Protein AF-V5RIZ2-F1 (afdb_monomer_lite)

Radius of gyration: 20.71 Å; chains: 1; bounding box: 50×19×66 Å

Structure (mmCIF, N/CA/C/O backbone):
data_AF-V5RIZ2-F1
#
_entry.id   AF-V5RIZ2-F1
#
loop_
_atom_site.group_PDB
_atom_site.id
_atom_site.type_symbol
_atom_site.label_atom_id
_atom_site.label_alt_id
_atom_site.label_comp_id
_atom_site.label_asym_id
_atom_site.label_entity_id
_atom_site.label_seq_id
_atom_site.pdbx_PDB_ins_code
_atom_site.Cartn_x
_atom_site.Cartn_y
_atom_site.Cartn_z
_atom_site.occupancy
_atom_site.B_iso_or_equiv
_atom_site.auth_seq_id
_atom_site.auth_comp_id
_atom_site.auth_asym_id
_atom_site.auth_atom_id
_atom_site.pdbx_PDB_model_num
ATOM 1 N N . MET A 1 1 ? -12.844 7.090 24.239 1.00 63.50 1 MET A N 1
ATOM 2 C CA . MET A 1 1 ? -11.845 6.365 23.419 1.00 63.50 1 MET A CA 1
ATOM 3 C C . MET A 1 1 ? -12.344 5.934 22.034 1.00 63.50 1 MET A C 1
ATOM 5 O O . MET A 1 1 ? -11.601 6.121 21.083 1.00 63.50 1 MET A O 1
ATOM 9 N N . SER A 1 2 ? -13.592 5.468 21.858 1.00 68.56 2 SER A N 1
ATOM 10 C CA . SER A 1 2 ? -14.125 5.111 20.518 1.00 68.56 2 SER A CA 1
ATOM 11 C C . SER A 1 2 ? -14.021 6.239 19.469 1.00 68.56 2 SER A C 1
ATOM 13 O O . SER A 1 2 ? -13.676 5.980 18.319 1.00 68.56 2 SER A O 1
ATOM 15 N N . ARG A 1 3 ? -14.239 7.504 19.870 1.00 77.62 3 ARG A N 1
ATOM 16 C CA . ARG A 1 3 ? -14.069 8.673 18.984 1.00 77.62 3 ARG A CA 1
ATOM 17 C C . ARG A 1 3 ? -12.625 8.828 18.494 1.00 77.62 3 ARG A C 1
ATOM 19 O O . ARG A 1 3 ? -12.422 8.994 17.304 1.00 77.62 3 ARG A O 1
ATOM 26 N N . LEU A 1 4 ? -11.646 8.697 19.391 1.00 79.56 4 LEU A N 1
ATOM 27 C CA . LEU A 1 4 ? -10.220 8.836 19.074 1.00 79.56 4 LEU A CA 1
ATOM 28 C C . LEU A 1 4 ? -9.754 7.743 18.103 1.00 79.56 4 LEU A C 1
ATOM 30 O O . LEU A 1 4 ? -9.077 8.048 17.129 1.00 79.56 4 LEU A O 1
ATOM 34 N N . SER A 1 5 ? -10.190 6.496 18.309 1.00 81.56 5 SER A N 1
ATOM 35 C CA . SER A 1 5 ? -9.943 5.401 17.361 1.00 81.56 5 SER A CA 1
ATOM 36 C C . SER A 1 5 ? -10.479 5.718 15.962 1.00 81.56 5 SER A C 1
ATOM 38 O O . SER A 1 5 ? -9.741 5.595 14.987 1.00 81.56 5 SER A O 1
ATOM 40 N N . LYS A 1 6 ? -11.744 6.154 15.855 1.00 81.25 6 LYS A N 1
ATOM 41 C CA . LYS A 1 6 ? -12.335 6.525 14.561 1.00 81.25 6 LYS A CA 1
ATOM 42 C C . LYS A 1 6 ? -11.568 7.661 13.899 1.00 81.25 6 LYS A C 1
ATOM 44 O O . LYS A 1 6 ? -11.335 7.606 12.698 1.00 81.25 6 LYS A O 1
ATOM 49 N N . THR A 1 7 ? -11.148 8.657 14.676 1.00 84.81 7 THR A N 1
ATOM 50 C CA . THR A 1 7 ? -10.334 9.760 14.167 1.00 84.81 7 THR A CA 1
ATOM 51 C C . THR A 1 7 ? -8.992 9.262 13.638 1.00 84.81 7 THR A C 1
ATOM 53 O O . THR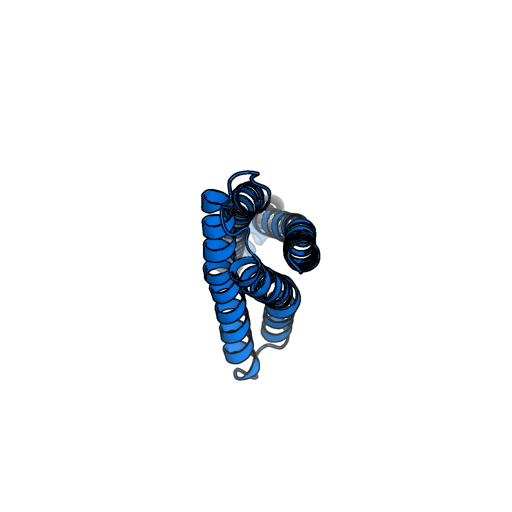 A 1 7 ? -8.648 9.606 12.515 1.00 84.81 7 THR A O 1
ATOM 56 N N . LEU A 1 8 ? -8.265 8.412 14.376 1.00 84.75 8 LEU A N 1
ATOM 57 C CA . LEU A 1 8 ? -6.987 7.855 13.909 1.00 84.75 8 LEU A CA 1
ATOM 58 C C . LEU A 1 8 ? -7.154 7.049 12.617 1.00 84.75 8 LEU A C 1
ATOM 60 O O . LEU A 1 8 ? -6.409 7.253 11.663 1.00 84.75 8 LEU A O 1
ATOM 64 N N . VAL A 1 9 ? -8.159 6.169 12.571 1.00 87.62 9 VAL A N 1
ATOM 65 C CA . VAL A 1 9 ? -8.462 5.369 11.380 1.00 87.62 9 VAL A CA 1
ATOM 66 C C . VAL A 1 9 ? -8.774 6.264 10.182 1.00 87.62 9 VAL A C 1
ATOM 68 O O . VAL A 1 9 ? -8.228 6.048 9.103 1.00 87.62 9 VAL A O 1
ATOM 71 N N . ASN A 1 10 ? -9.608 7.288 10.370 1.00 88.06 10 ASN A N 1
ATOM 72 C CA . ASN A 1 10 ? -9.961 8.213 9.298 1.00 88.06 10 ASN A CA 1
ATOM 73 C C . ASN A 1 10 ? -8.758 9.047 8.847 1.00 88.06 10 ASN A C 1
ATOM 75 O O . ASN A 1 10 ? -8.586 9.216 7.650 1.00 88.06 10 ASN A O 1
ATOM 79 N N . ILE A 1 11 ? -7.904 9.523 9.761 1.00 88.38 11 ILE A N 1
ATOM 80 C CA . ILE A 1 11 ? -6.674 10.249 9.404 1.00 88.38 11 ILE A CA 1
ATOM 81 C C . ILE A 1 11 ? -5.778 9.367 8.534 1.00 88.38 11 ILE A C 1
ATOM 83 O O . ILE A 1 11 ? -5.372 9.788 7.455 1.00 88.38 11 ILE A O 1
ATOM 87 N N . GLY A 1 12 ? -5.508 8.135 8.974 1.00 85.62 12 GLY A N 1
ATOM 88 C CA . GLY A 1 12 ? -4.675 7.204 8.219 1.00 85.62 12 GLY A CA 1
ATOM 89 C C . GLY A 1 12 ? -5.275 6.868 6.852 1.00 85.62 12 GLY A C 1
ATOM 90 O O . GLY A 1 12 ? -4.566 6.888 5.850 1.00 85.62 12 GLY A O 1
ATOM 91 N N . ALA A 1 13 ? -6.589 6.635 6.784 1.00 86.56 13 ALA A N 1
ATOM 92 C CA . ALA A 1 13 ? -7.282 6.336 5.534 1.00 86.56 13 ALA A CA 1
ATOM 93 C C . ALA A 1 13 ? -7.319 7.534 4.571 1.00 86.56 13 ALA A C 1
ATOM 95 O O . ALA A 1 13 ? -7.102 7.351 3.377 1.00 86.56 13 ALA A O 1
ATOM 96 N N . ILE A 1 14 ? -7.556 8.751 5.072 1.00 88.75 14 ILE A N 1
ATOM 97 C CA . ILE A 1 14 ? -7.540 9.987 4.274 1.00 88.75 14 ILE A CA 1
ATOM 98 C C . ILE A 1 14 ? -6.134 10.253 3.740 1.00 88.75 14 ILE A C 1
ATOM 100 O O . ILE A 1 14 ? -5.985 10.581 2.567 1.00 88.75 14 ILE A O 1
ATOM 104 N N . PHE A 1 15 ? -5.103 10.071 4.567 1.00 87.88 15 PHE A N 1
ATOM 105 C CA . PHE A 1 15 ? -3.719 10.209 4.128 1.00 87.88 15 PHE A CA 1
ATOM 106 C C . PHE A 1 15 ? -3.409 9.230 2.985 1.00 87.88 15 PHE A C 1
ATOM 108 O O . PHE A 1 15 ? -2.958 9.647 1.920 1.00 87.88 15 PHE A O 1
ATOM 115 N N . LEU A 1 16 ? -3.781 7.957 3.138 1.00 87.00 16 LEU A N 1
ATOM 116 C CA . LEU A 1 16 ? -3.606 6.942 2.096 1.00 87.00 16 LEU A CA 1
ATOM 117 C C . LEU A 1 16 ? -4.389 7.290 0.812 1.00 87.00 16 LEU A C 1
ATOM 119 O O . LEU A 1 16 ? -3.831 7.239 -0.284 1.00 87.00 16 LEU A O 1
ATOM 123 N N . LEU A 1 17 ? -5.648 7.726 0.947 1.00 88.88 17 LEU A N 1
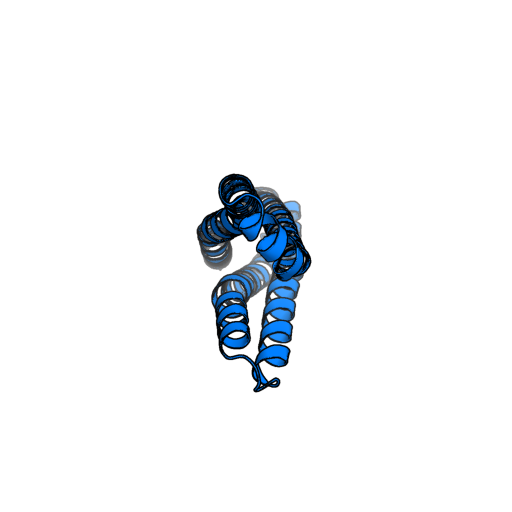ATOM 124 C CA . LEU A 1 17 ? -6.495 8.200 -0.157 1.00 88.88 17 LEU A CA 1
ATOM 125 C C . LEU A 1 17 ? -5.927 9.432 -0.866 1.00 88.88 17 LEU A C 1
ATOM 127 O O . LEU A 1 17 ? -6.147 9.578 -2.061 1.00 88.88 17 LEU A O 1
ATOM 131 N N . SER A 1 18 ? -5.207 10.308 -0.166 1.00 87.06 18 SER A N 1
ATOM 132 C CA . SER A 1 18 ? -4.576 11.484 -0.775 1.00 87.06 18 SER A CA 1
ATOM 133 C C . SER A 1 18 ? -3.317 11.133 -1.575 1.00 87.06 18 SER A C 1
ATOM 135 O O . SER A 1 18 ? -3.040 11.758 -2.597 1.00 87.06 18 SER A O 1
ATOM 137 N N . CYS A 1 19 ? -2.585 10.092 -1.167 1.00 85.56 19 CYS A N 1
ATOM 138 C CA . CYS A 1 19 ? -1.374 9.638 -1.853 1.00 85.56 19 CYS A CA 1
ATOM 139 C C . CYS A 1 19 ? -1.672 8.747 -3.069 1.00 85.56 19 CYS A C 1
ATOM 141 O O . CYS A 1 19 ? -0.954 8.804 -4.067 1.00 85.56 19 CYS A O 1
ATOM 143 N N . LEU A 1 20 ? -2.734 7.939 -3.009 1.00 87.00 20 LEU A N 1
ATOM 144 C CA . LEU A 1 20 ? -3.136 7.007 -4.070 1.00 87.00 20 LEU A CA 1
ATOM 145 C C . LEU A 1 20 ? -3.254 7.661 -5.465 1.00 87.00 20 LEU A C 1
ATOM 147 O O . LEU A 1 20 ? -2.632 7.148 -6.395 1.00 87.00 20 LEU A O 1
ATOM 151 N N . PRO A 1 21 ? -3.961 8.795 -5.644 1.00 87.38 21 PRO A N 1
ATOM 152 C CA . PRO A 1 21 ? -4.077 9.467 -6.936 1.00 87.38 21 PRO A CA 1
ATOM 153 C C . PRO A 1 21 ? -2.734 9.904 -7.521 1.00 87.38 21 PRO A C 1
ATOM 155 O O . PRO A 1 21 ? -2.529 9.791 -8.729 1.00 87.38 21 PRO A O 1
ATOM 158 N N . LEU A 1 22 ? -1.798 10.361 -6.682 1.00 86.75 22 LEU A N 1
ATOM 159 C CA . LEU A 1 22 ? -0.460 10.757 -7.127 1.00 86.75 22 LEU A CA 1
ATOM 160 C C . LEU A 1 22 ? 0.285 9.556 -7.727 1.00 86.75 22 LEU A C 1
ATOM 162 O O . LEU A 1 22 ? 0.839 9.632 -8.823 1.00 86.75 22 LEU A O 1
ATOM 166 N N . VAL A 1 23 ? 0.230 8.420 -7.032 1.00 85.38 23 VAL A N 1
ATOM 167 C CA . VAL A 1 23 ? 0.863 7.166 -7.454 1.00 85.38 23 VAL A CA 1
ATOM 168 C C . VAL A 1 23 ? 0.189 6.588 -8.708 1.00 85.38 23 VAL A C 1
ATOM 170 O O . VAL A 1 23 ? 0.869 6.117 -9.623 1.00 85.38 23 VAL A O 1
ATOM 173 N N . MET A 1 24 ? -1.139 6.685 -8.810 1.00 88.38 24 MET A N 1
ATOM 174 C CA . MET A 1 24 ? -1.882 6.290 -10.011 1.00 88.38 24 MET A CA 1
ATOM 175 C C . MET A 1 24 ? -1.519 7.165 -11.213 1.00 88.38 24 MET A C 1
ATOM 177 O O . MET A 1 24 ? -1.312 6.642 -12.304 1.00 88.38 24 MET A O 1
ATOM 181 N N . THR A 1 25 ? -1.375 8.476 -11.013 1.00 88.38 25 THR A N 1
ATOM 182 C CA . THR A 1 25 ? -0.957 9.410 -12.071 1.00 88.38 25 THR A CA 1
ATOM 183 C C . THR A 1 25 ? 0.444 9.068 -12.567 1.00 88.38 25 THR A C 1
ATOM 185 O O . THR A 1 25 ? 0.664 8.961 -13.771 1.00 88.38 25 THR A O 1
ATOM 188 N N . PHE A 1 26 ? 1.379 8.805 -11.650 1.00 86.00 26 PHE A N 1
ATOM 189 C CA . PHE A 1 26 ? 2.722 8.348 -12.004 1.00 86.00 26 PHE A CA 1
ATOM 190 C C . PHE A 1 26 ? 2.695 7.032 -12.798 1.00 86.00 26 PHE A C 1
ATOM 192 O O . PHE A 1 26 ? 3.378 6.902 -13.809 1.00 86.00 26 PHE A O 1
ATOM 199 N N . SER A 1 27 ? 1.842 6.085 -12.402 1.00 86.69 27 SER A N 1
ATOM 200 C CA . SER A 1 27 ? 1.658 4.818 -13.122 1.00 86.69 27 SER A CA 1
ATOM 201 C C . SER A 1 27 ? 1.141 5.030 -14.547 1.00 86.69 27 SER A C 1
ATOM 203 O O . SER A 1 27 ? 1.663 4.432 -15.485 1.00 86.69 27 SER A O 1
ATOM 205 N N . ILE A 1 28 ? 0.157 5.917 -14.732 1.00 89.31 28 ILE A N 1
ATOM 206 C CA . ILE A 1 28 ? -0.377 6.273 -16.055 1.00 89.31 28 ILE A CA 1
ATOM 207 C C . ILE A 1 28 ? 0.713 6.910 -16.924 1.00 89.31 28 ILE A C 1
ATOM 209 O O . ILE A 1 28 ? 0.829 6.562 -18.097 1.00 89.31 28 ILE A O 1
ATOM 213 N N . LEU A 1 29 ? 1.551 7.785 -16.356 1.00 87.75 29 LEU A N 1
ATOM 214 C CA . LEU A 1 29 ? 2.689 8.368 -17.071 1.00 87.75 29 LEU A CA 1
ATOM 215 C C . LEU A 1 29 ? 3.698 7.300 -17.513 1.00 87.75 29 LEU A C 1
ATOM 217 O O . LEU A 1 29 ? 4.156 7.347 -18.651 1.00 87.75 29 LEU A O 1
ATOM 221 N N . LEU A 1 30 ? 4.010 6.312 -16.665 1.00 85.44 30 LEU A N 1
ATOM 222 C CA . LEU A 1 30 ? 4.894 5.196 -17.032 1.00 85.44 30 LEU A CA 1
ATOM 223 C C . LEU A 1 30 ? 4.307 4.320 -18.144 1.00 85.44 30 LEU A C 1
ATOM 225 O O . LEU A 1 30 ? 5.034 3.883 -19.030 1.00 85.44 30 LEU A O 1
ATOM 229 N N . ILE A 1 31 ? 2.998 4.067 -18.119 1.00 87.81 31 ILE A N 1
ATOM 230 C CA . ILE A 1 31 ? 2.323 3.313 -19.181 1.00 87.81 31 ILE A CA 1
ATOM 231 C C . ILE A 1 31 ? 2.362 4.116 -20.487 1.00 87.81 31 ILE A C 1
ATOM 233 O O . ILE A 1 31 ? 2.734 3.587 -21.534 1.00 87.81 31 ILE A O 1
ATOM 237 N N . SER A 1 32 ? 2.015 5.403 -20.418 1.00 86.56 32 SER A N 1
ATOM 238 C CA . SER A 1 32 ? 1.914 6.283 -21.581 1.00 86.56 32 SER A CA 1
ATOM 239 C C . SER A 1 32 ? 3.269 6.634 -22.195 1.00 86.56 32 SER A C 1
ATOM 241 O O . SER A 1 32 ? 3.329 6.872 -23.401 1.00 86.56 32 SER A O 1
ATOM 243 N N . SER A 1 33 ? 4.348 6.674 -21.407 1.00 84.44 33 SER A N 1
ATOM 244 C CA . SER A 1 33 ? 5.692 7.017 -21.893 1.00 84.44 33 SER A CA 1
ATOM 245 C C . SER A 1 33 ? 6.144 6.082 -23.011 1.00 84.44 33 SER A C 1
ATOM 247 O O . SER A 1 33 ? 6.779 6.527 -23.961 1.00 84.44 33 SER A O 1
ATOM 249 N N . THR A 1 34 ? 5.741 4.812 -22.952 1.00 81.56 34 THR A N 1
ATOM 250 C CA . THR A 1 34 ? 6.082 3.823 -23.978 1.00 81.56 34 THR A CA 1
ATOM 251 C C . THR A 1 34 ? 5.488 4.173 -25.334 1.00 81.56 34 THR A C 1
ATOM 253 O O . THR A 1 34 ? 6.219 4.226 -26.315 1.00 81.56 34 THR A O 1
ATOM 256 N N . SER A 1 35 ? 4.204 4.532 -25.384 1.00 82.12 35 SER A N 1
ATOM 257 C CA . SER A 1 35 ? 3.544 4.961 -26.619 1.00 82.12 35 SER A CA 1
ATOM 258 C C . SER A 1 35 ? 4.118 6.269 -27.167 1.00 82.12 35 SER A C 1
ATOM 260 O O . SER A 1 35 ? 4.258 6.411 -28.379 1.00 82.12 35 SER A O 1
ATOM 262 N N . PHE A 1 36 ? 4.501 7.209 -26.293 1.00 82.31 36 PHE A N 1
ATOM 263 C CA . PHE A 1 36 ? 5.179 8.440 -26.715 1.00 82.31 36 PHE A CA 1
ATOM 264 C C . PHE A 1 36 ? 6.554 8.161 -27.330 1.00 82.31 36 PHE A C 1
ATOM 266 O O . PHE A 1 36 ? 6.894 8.728 -28.366 1.0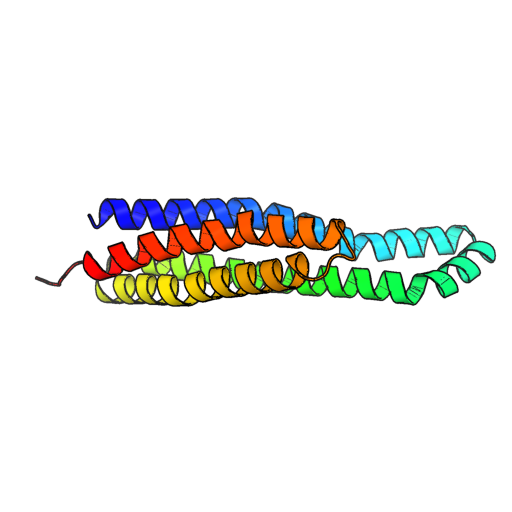0 82.31 36 PHE A O 1
ATOM 273 N N . ILE A 1 37 ? 7.337 7.279 -26.708 1.00 83.00 37 ILE A N 1
ATOM 274 C CA . ILE A 1 37 ? 8.686 6.934 -27.161 1.00 83.00 37 ILE A CA 1
ATOM 275 C C . ILE A 1 37 ? 8.632 6.124 -28.462 1.00 83.00 37 ILE A C 1
ATOM 277 O O . ILE A 1 37 ? 9.373 6.434 -29.391 1.00 83.00 37 ILE A O 1
ATOM 281 N N . GLU A 1 38 ? 7.717 5.157 -28.578 1.00 81.19 38 GLU A N 1
ATOM 282 C CA . GLU A 1 38 ? 7.502 4.407 -29.822 1.00 81.19 38 GLU A CA 1
ATOM 283 C C . GLU A 1 38 ? 7.085 5.329 -30.974 1.00 81.19 38 GLU A C 1
ATOM 285 O O . GLU A 1 38 ? 7.673 5.261 -32.052 1.00 81.19 38 GLU A O 1
ATOM 290 N N . SER A 1 39 ? 6.157 6.261 -30.732 1.00 83.06 39 SER A N 1
ATOM 291 C CA . SER A 1 39 ? 5.772 7.253 -31.742 1.00 83.06 39 SER A CA 1
ATOM 292 C C . SER A 1 39 ? 6.934 8.174 -32.136 1.00 83.06 39 SER A C 1
ATOM 294 O O . SER A 1 39 ? 7.003 8.597 -33.289 1.00 83.06 39 SER A O 1
ATOM 296 N N . GLY A 1 40 ? 7.840 8.495 -31.207 1.00 81.31 40 GLY A N 1
ATOM 297 C CA . GLY A 1 40 ? 9.058 9.255 -31.497 1.00 81.31 40 GLY A CA 1
ATOM 298 C C . GLY A 1 40 ? 10.067 8.461 -32.331 1.00 81.31 40 GLY A C 1
ATOM 299 O O . GLY A 1 40 ? 10.714 9.021 -33.215 1.00 81.31 40 GLY A O 1
ATOM 300 N N . TYR A 1 41 ? 10.174 7.149 -32.107 1.00 84.75 41 TYR A N 1
ATOM 301 C CA . TYR A 1 41 ? 11.008 6.272 -32.928 1.00 84.75 41 TYR A CA 1
ATOM 302 C C . TYR A 1 41 ? 10.483 6.158 -34.358 1.00 84.75 41 TYR A C 1
ATOM 304 O O . TYR A 1 41 ? 11.277 6.240 -35.295 1.00 84.75 41 TYR A O 1
ATOM 312 N N . ASP A 1 42 ? 9.169 6.071 -34.550 1.00 82.06 42 ASP A N 1
ATOM 313 C CA . ASP A 1 42 ? 8.585 6.010 -35.894 1.00 82.06 42 ASP A CA 1
ATOM 314 C C . ASP A 1 42 ? 8.906 7.270 -36.727 1.00 82.06 42 ASP A C 1
ATOM 316 O O . ASP A 1 42 ? 9.132 7.176 -37.934 1.00 82.06 42 ASP A O 1
ATOM 320 N N . GLN A 1 43 ? 9.043 8.441 -36.090 1.00 84.81 43 GLN A N 1
ATOM 321 C CA . GLN A 1 43 ? 9.454 9.687 -36.758 1.00 84.81 43 GLN A CA 1
ATOM 322 C C . GLN A 1 43 ? 10.938 9.711 -37.170 1.00 84.81 43 GLN A C 1
ATOM 324 O O . GLN A 1 43 ? 11.308 10.423 -3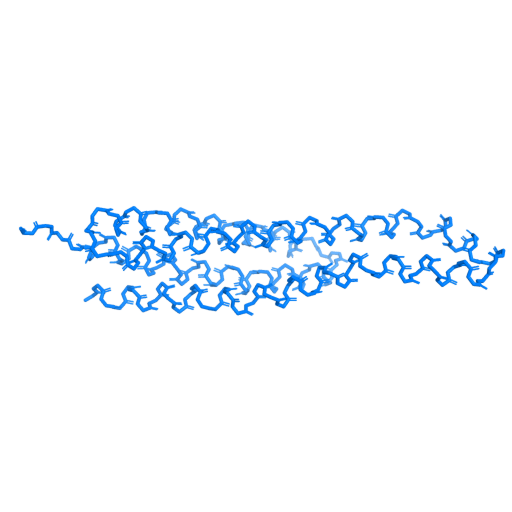8.102 1.00 84.81 43 GLN A O 1
ATOM 329 N N . LEU A 1 44 ? 11.795 8.927 -36.507 1.00 83.44 44 LEU A N 1
ATOM 330 C CA . LEU A 1 44 ? 13.245 8.867 -36.747 1.00 83.44 44 LEU A CA 1
ATOM 331 C C . LEU A 1 44 ? 13.658 7.759 -37.735 1.00 83.44 44 LEU A C 1
ATOM 333 O O . LEU A 1 44 ? 14.851 7.549 -37.986 1.00 83.44 44 LEU A O 1
ATOM 337 N N . HIS A 1 45 ? 12.686 7.052 -38.317 1.00 79.69 45 HIS A N 1
ATOM 338 C CA . HIS A 1 45 ? 12.869 6.070 -39.386 1.00 79.69 45 HIS A CA 1
ATOM 339 C C . HIS A 1 45 ? 13.964 5.024 -39.053 1.00 79.69 45 HIS A C 1
ATOM 341 O O . HIS A 1 45 ? 13.853 4.317 -38.054 1.00 79.69 45 HIS A O 1
ATOM 347 N N . LYS A 1 46 ? 15.038 4.899 -39.853 1.00 76.56 46 LYS A N 1
ATOM 348 C CA . LYS A 1 46 ? 16.112 3.900 -39.636 1.00 76.56 46 LYS A CA 1
ATOM 349 C C . LYS A 1 46 ? 16.843 4.062 -38.295 1.00 76.56 46 LYS A C 1
ATOM 351 O O . LYS A 1 46 ? 17.216 3.066 -37.686 1.00 76.56 46 LYS A O 1
ATOM 356 N N . PHE A 1 47 ? 17.029 5.297 -37.823 1.00 79.31 47 PHE A N 1
ATOM 357 C CA . PHE A 1 47 ? 17.643 5.550 -36.515 1.00 79.31 47 PHE A CA 1
ATOM 358 C C . PHE A 1 47 ? 16.681 5.189 -35.374 1.00 79.31 47 PHE A C 1
ATOM 360 O O . PHE A 1 47 ? 17.094 4.656 -34.348 1.00 79.31 47 PHE A O 1
ATOM 367 N N . GLY A 1 48 ? 15.381 5.402 -35.590 1.00 78.62 48 GLY A N 1
ATOM 368 C CA . GLY A 1 48 ? 14.326 4.974 -34.676 1.00 78.62 48 GLY A CA 1
ATOM 369 C C . GLY A 1 48 ? 14.220 3.457 -34.528 1.00 78.62 48 GLY A C 1
ATOM 370 O O . GLY A 1 48 ? 14.080 2.975 -33.410 1.00 78.62 48 GLY A O 1
ATOM 371 N N . GLN A 1 49 ? 14.356 2.691 -35.617 1.00 80.38 49 GLN A N 1
ATOM 372 C CA . GLN A 1 49 ? 14.375 1.220 -35.559 1.00 80.38 49 GLN A CA 1
ATOM 373 C C . GLN A 1 49 ? 15.559 0.689 -34.743 1.00 80.38 49 GLN A C 1
ATOM 375 O O . GLN A 1 49 ? 15.367 -0.171 -33.888 1.00 80.38 49 GLN A O 1
ATOM 380 N N . PHE A 1 50 ? 16.751 1.262 -34.940 1.00 81.19 50 PHE A N 1
ATOM 381 C CA . PHE A 1 50 ? 17.934 0.914 -34.149 1.00 81.19 50 PHE A CA 1
ATOM 382 C C . PHE A 1 50 ? 17.742 1.219 -32.654 1.00 81.19 50 PHE A C 1
ATOM 384 O O . PHE A 1 50 ? 18.043 0.387 -31.801 1.00 81.19 50 PHE A O 1
ATOM 391 N N . LEU A 1 51 ? 17.186 2.390 -32.321 1.00 78.56 51 LEU A N 1
ATOM 392 C CA . LEU A 1 51 ? 16.868 2.740 -30.933 1.00 78.56 51 LEU A CA 1
ATOM 393 C C . LEU A 1 51 ? 15.815 1.806 -30.329 1.00 78.56 51 LEU A C 1
ATOM 395 O O . LEU A 1 51 ? 15.944 1.424 -29.170 1.00 78.56 51 LEU A O 1
ATOM 399 N N . ARG A 1 52 ? 14.804 1.414 -31.109 1.00 82.38 52 ARG A N 1
ATOM 400 C CA . ARG A 1 52 ? 13.737 0.512 -30.669 1.00 82.38 52 ARG A CA 1
ATOM 401 C C . ARG A 1 52 ? 14.251 -0.891 -30.349 1.00 82.38 52 ARG A C 1
ATOM 403 O O . ARG A 1 52 ? 13.804 -1.4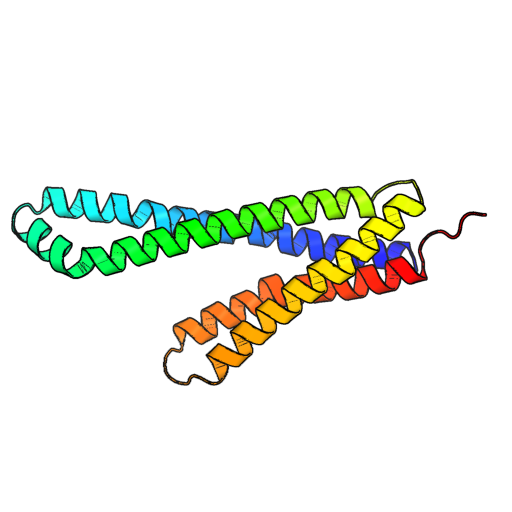67 -29.363 1.00 82.38 52 ARG A O 1
ATOM 410 N N . GLU A 1 53 ? 15.191 -1.423 -31.128 1.00 82.62 53 GLU A N 1
ATOM 411 C CA . GLU A 1 53 ? 15.843 -2.708 -30.822 1.00 82.62 53 GLU A CA 1
ATOM 412 C C . GLU A 1 53 ? 16.674 -2.640 -29.534 1.00 82.62 53 GLU A C 1
ATOM 414 O O . GLU A 1 53 ? 16.670 -3.586 -28.752 1.00 82.62 53 GLU A O 1
ATOM 419 N N . LEU A 1 54 ? 17.328 -1.505 -29.269 1.00 83.12 54 LEU A N 1
ATOM 420 C CA . LEU A 1 54 ? 18.146 -1.316 -28.068 1.00 83.12 54 LEU A CA 1
ATOM 421 C C . LEU A 1 54 ? 17.325 -1.102 -26.789 1.00 83.12 54 LEU A C 1
ATOM 423 O O . LEU A 1 54 ? 17.749 -1.510 -25.710 1.00 83.12 54 LEU A O 1
ATOM 427 N N . THR A 1 55 ? 16.177 -0.425 -26.882 1.00 84.69 55 THR A N 1
ATOM 428 C CA . THR A 1 55 ? 15.393 -0.013 -25.706 1.00 84.69 55 THR A CA 1
ATOM 429 C C . THR A 1 55 ? 14.093 -0.787 -25.521 1.00 84.69 55 THR A C 1
ATOM 431 O O . THR A 1 55 ? 13.477 -0.661 -24.464 1.00 84.69 55 THR A O 1
ATOM 434 N N . GLY A 1 56 ? 13.673 -1.603 -26.493 1.00 79.69 56 GLY A N 1
ATOM 435 C CA . GLY A 1 56 ? 12.367 -2.268 -26.505 1.00 79.69 56 GLY A CA 1
ATOM 436 C C . GLY A 1 56 ? 12.079 -3.112 -25.260 1.00 79.69 56 GLY A C 1
ATOM 437 O O . GLY A 1 56 ? 11.009 -2.976 -24.661 1.00 79.69 56 GLY A O 1
ATOM 438 N N . GLU A 1 57 ? 13.041 -3.922 -24.803 1.00 81.25 57 GLU A N 1
ATOM 439 C CA . GLU A 1 57 ? 12.884 -4.718 -23.574 1.00 81.25 57 GLU A CA 1
ATOM 440 C C . GLU A 1 57 ? 12.731 -3.832 -22.330 1.00 81.25 57 GLU A C 1
ATOM 442 O O . GLU A 1 57 ? 11.849 -4.067 -21.495 1.00 81.25 57 GLU A O 1
ATOM 447 N N . VAL A 1 58 ? 13.526 -2.764 -22.228 1.00 82.19 58 VAL A N 1
ATOM 448 C CA . VAL A 1 58 ? 13.470 -1.813 -21.107 1.00 82.19 58 VAL A CA 1
ATOM 449 C C . VAL A 1 58 ? 12.133 -1.070 -21.103 1.00 82.19 58 VAL A C 1
ATOM 451 O O . VAL A 1 58 ? 11.496 -0.940 -20.058 1.00 82.19 58 VAL A O 1
ATOM 454 N N . LEU A 1 59 ? 11.658 -0.642 -22.275 1.00 81.75 59 LEU A N 1
ATOM 455 C CA . LEU A 1 59 ? 10.374 0.035 -22.440 1.00 81.75 59 LEU A CA 1
ATOM 456 C C . LEU A 1 59 ? 9.212 -0.880 -22.040 1.00 81.75 59 LEU A C 1
ATOM 458 O O . LEU A 1 59 ? 8.333 -0.479 -21.275 1.00 81.75 59 LEU A O 1
ATOM 462 N N . SER A 1 60 ? 9.234 -2.135 -22.493 1.00 84.44 60 SER A N 1
ATOM 463 C CA . SER A 1 60 ? 8.211 -3.123 -22.138 1.00 84.44 60 SER A CA 1
ATOM 464 C C . SER A 1 60 ? 8.187 -3.414 -20.629 1.00 84.44 60 SER A C 1
ATOM 466 O O . SER A 1 60 ? 7.112 -3.515 -20.029 1.00 84.44 60 SER A O 1
ATOM 468 N N . SER A 1 61 ? 9.360 -3.437 -19.988 1.00 81.38 61 SER A N 1
ATOM 469 C CA . SER A 1 61 ? 9.501 -3.595 -18.538 1.00 81.38 61 SER A CA 1
ATOM 470 C C . SER A 1 61 ? 8.917 -2.401 -17.777 1.00 81.38 61 SER A C 1
ATOM 472 O O . SER A 1 61 ? 8.169 -2.593 -16.819 1.00 81.38 61 SER A O 1
ATOM 474 N N . ILE A 1 62 ? 9.174 -1.169 -18.236 1.00 84.19 62 ILE A N 1
ATOM 475 C CA . ILE A 1 62 ? 8.602 0.059 -17.654 1.00 84.19 62 ILE A CA 1
ATOM 476 C C . ILE A 1 62 ? 7.072 0.055 -17.761 1.00 84.19 62 ILE A C 1
ATOM 478 O O . ILE A 1 62 ? 6.386 0.330 -16.774 1.00 84.19 62 ILE A O 1
ATOM 482 N N . LYS A 1 63 ? 6.523 -0.311 -18.927 1.00 83.50 63 LYS A N 1
ATOM 483 C CA . LYS A 1 63 ? 5.070 -0.424 -19.135 1.00 83.50 63 LYS A CA 1
ATOM 484 C C . LYS A 1 63 ? 4.441 -1.444 -18.194 1.00 83.50 63 LYS A C 1
ATOM 486 O O . LYS A 1 63 ? 3.407 -1.174 -17.586 1.00 83.50 63 LYS A O 1
ATOM 491 N N . THR A 1 64 ? 5.071 -2.611 -18.073 1.00 85.44 64 THR A N 1
ATOM 492 C CA . THR A 1 64 ? 4.595 -3.701 -17.214 1.00 85.44 64 THR A CA 1
ATOM 493 C C . THR A 1 64 ? 4.613 -3.279 -15.749 1.00 85.44 64 THR A C 1
ATOM 495 O O . THR A 1 64 ? 3.629 -3.488 -15.040 1.00 85.44 64 THR A O 1
ATOM 498 N N . LEU A 1 65 ? 5.680 -2.604 -15.311 1.00 82.12 65 LEU A N 1
ATOM 499 C CA . LEU A 1 65 ? 5.785 -2.050 -13.965 1.00 82.12 65 LEU A CA 1
ATOM 500 C C . LEU A 1 65 ? 4.692 -1.008 -13.703 1.00 82.12 65 LEU A C 1
ATOM 502 O O . LEU A 1 65 ? 4.006 -1.098 -12.688 1.00 82.12 65 LEU A O 1
ATOM 506 N N . GLY A 1 66 ? 4.466 -0.076 -14.635 1.00 82.69 66 GLY A N 1
ATOM 507 C CA . GLY A 1 66 ? 3.383 0.906 -14.544 1.00 82.69 66 GLY A CA 1
ATOM 508 C C . GLY A 1 66 ? 1.996 0.257 -14.462 1.00 82.69 66 GLY A C 1
ATOM 509 O O . GLY A 1 66 ? 1.190 0.627 -13.610 1.00 82.69 66 GLY A O 1
ATOM 510 N N . SER A 1 67 ? 1.727 -0.760 -15.288 1.00 84.38 67 SER A N 1
ATOM 511 C CA . SER A 1 67 ? 0.459 -1.504 -15.273 1.00 84.38 67 SER A CA 1
ATOM 512 C C . SER A 1 67 ? 0.235 -2.244 -13.954 1.00 84.38 67 SER A C 1
ATOM 514 O O . SER A 1 67 ? -0.865 -2.203 -13.404 1.00 84.38 67 SER A O 1
ATOM 516 N N . LEU A 1 68 ? 1.264 -2.914 -13.431 1.00 84.62 68 LEU A N 1
ATOM 517 C CA . LEU A 1 68 ? 1.186 -3.643 -12.166 1.00 84.62 68 LEU A CA 1
ATOM 518 C C . LEU A 1 68 ? 0.911 -2.681 -11.006 1.00 84.62 68 LEU A C 1
ATOM 520 O O . LEU A 1 68 ? 0.032 -2.936 -10.182 1.00 84.62 68 LEU A O 1
ATOM 524 N N . LEU A 1 69 ? 1.611 -1.546 -10.983 1.00 85.12 69 LEU A N 1
ATOM 525 C CA . LEU A 1 69 ? 1.468 -0.526 -9.949 1.00 85.12 69 LEU A CA 1
ATOM 526 C C . LEU A 1 69 ? 0.065 0.104 -9.971 1.00 85.12 69 LEU A C 1
ATOM 528 O O . LEU A 1 69 ? -0.555 0.265 -8.920 1.00 85.12 69 LEU A O 1
ATOM 532 N N . PHE A 1 70 ? -0.491 0.343 -11.162 1.00 86.88 70 PHE A N 1
ATOM 533 C CA . PHE A 1 70 ? -1.861 0.829 -11.329 1.00 86.88 70 PHE A CA 1
ATOM 534 C C . PHE A 1 70 ? -2.915 -0.159 -10.801 1.00 86.88 70 PHE A C 1
ATOM 536 O O . PHE A 1 70 ? -3.800 0.230 -10.035 1.00 86.88 70 PHE A O 1
ATOM 543 N N . VAL A 1 71 ? -2.808 -1.444 -11.162 1.00 89.31 71 VAL A N 1
ATOM 544 C CA . VAL A 1 71 ? -3.721 -2.495 -10.674 1.00 89.31 71 VAL A CA 1
ATOM 545 C C . VAL A 1 71 ? -3.643 -2.618 -9.152 1.00 89.31 71 VAL A C 1
ATOM 547 O O . VAL A 1 71 ? -4.672 -2.690 -8.479 1.00 89.31 71 VAL A O 1
ATOM 550 N N . LEU A 1 72 ? -2.435 -2.577 -8.591 1.00 86.50 72 LEU A N 1
ATOM 551 C CA . LEU A 1 72 ? -2.222 -2.635 -7.148 1.00 86.50 72 LEU A CA 1
ATOM 552 C C . LEU A 1 72 ? -2.860 -1.433 -6.432 1.00 86.50 72 LEU A C 1
ATOM 554 O O . LEU A 1 72 ? -3.536 -1.614 -5.419 1.00 86.50 72 LEU A O 1
ATOM 558 N N . CYS A 1 73 ? -2.739 -0.222 -6.984 1.00 88.38 73 CYS A N 1
ATOM 559 C CA . CYS A 1 73 ? -3.430 0.959 -6.463 1.00 88.38 73 CYS A CA 1
ATOM 560 C C . CYS A 1 73 ? -4.958 0.799 -6.461 1.00 88.38 73 CYS A C 1
ATOM 562 O O . CYS A 1 73 ? -5.596 1.154 -5.471 1.00 88.38 73 CYS A O 1
ATOM 564 N N . LEU A 1 74 ? -5.554 0.228 -7.513 1.00 90.06 74 LEU A N 1
ATOM 565 C CA . LEU A 1 74 ? -7.001 -0.025 -7.562 1.00 90.06 74 LEU A CA 1
ATOM 566 C C . LEU A 1 74 ? -7.463 -1.021 -6.491 1.00 90.06 74 LEU A C 1
ATOM 568 O O . LEU A 1 74 ? -8.524 -0.833 -5.886 1.00 90.06 74 LEU A O 1
ATOM 572 N N . ILE A 1 75 ? -6.663 -2.056 -6.225 1.00 90.38 75 ILE A N 1
ATOM 573 C CA . ILE A 1 75 ? -6.939 -3.029 -5.162 1.00 90.38 75 ILE A CA 1
ATOM 574 C C . ILE A 1 75 ? -6.916 -2.336 -3.796 1.00 90.38 75 ILE A C 1
ATOM 576 O O . ILE A 1 75 ? -7.863 -2.479 -3.019 1.00 90.38 75 ILE A O 1
ATOM 580 N N . ILE A 1 76 ? -5.878 -1.539 -3.515 1.00 87.62 76 ILE A N 1
ATOM 581 C CA . ILE A 1 76 ? -5.761 -0.795 -2.251 1.00 87.62 76 ILE A CA 1
ATOM 582 C C . ILE A 1 76 ? -6.917 0.203 -2.099 1.00 87.62 76 ILE A C 1
ATOM 584 O O . ILE A 1 76 ? -7.509 0.294 -1.023 1.00 87.62 76 ILE A O 1
ATOM 588 N N . LEU A 1 77 ? -7.280 0.919 -3.166 1.00 90.06 77 LEU A N 1
ATOM 589 C CA . LEU A 1 77 ? -8.398 1.861 -3.162 1.00 90.06 77 LEU A CA 1
ATOM 590 C C . LEU A 1 77 ? -9.713 1.160 -2.799 1.00 90.06 77 LEU A C 1
ATOM 592 O O . LEU A 1 77 ? -10.429 1.601 -1.898 1.00 90.06 77 LEU A O 1
ATOM 596 N N . SER A 1 78 ? -10.001 0.040 -3.463 1.00 90.00 78 SER A N 1
ATOM 597 C CA . SER A 1 78 ? -11.202 -0.761 -3.215 1.00 90.00 78 SER A CA 1
ATOM 598 C C . SER A 1 78 ? -11.243 -1.262 -1.771 1.00 90.00 78 SER A C 1
ATOM 600 O O . SER A 1 78 ? -12.269 -1.149 -1.099 1.00 90.00 78 SER A O 1
ATOM 602 N N . PHE A 1 79 ? -10.106 -1.748 -1.263 1.00 89.69 79 PHE A N 1
ATOM 603 C CA . PHE A 1 79 ? -9.967 -2.182 0.122 1.00 89.69 79 PHE A CA 1
ATOM 604 C C . PHE A 1 79 ? -10.271 -1.050 1.115 1.00 89.69 79 PHE A C 1
ATOM 606 O O . PHE A 1 79 ? -11.064 -1.250 2.033 1.00 89.69 79 PHE A O 1
ATOM 613 N N . ILE A 1 80 ? -9.703 0.146 0.919 1.00 88.38 80 ILE A N 1
ATOM 614 C CA . ILE A 1 80 ? -9.905 1.291 1.822 1.00 88.38 80 ILE A CA 1
ATOM 615 C C . ILE A 1 80 ? -11.363 1.744 1.838 1.00 88.38 80 ILE A C 1
ATOM 617 O O . ILE A 1 80 ? -11.890 2.046 2.908 1.00 88.38 80 ILE A O 1
ATOM 621 N N . ILE A 1 81 ? -12.030 1.767 0.681 1.00 88.62 81 ILE A N 1
ATOM 622 C CA . ILE A 1 81 ? -13.450 2.129 0.594 1.00 88.62 81 ILE A CA 1
ATOM 623 C C . ILE A 1 81 ? -14.292 1.138 1.403 1.00 88.62 81 ILE A C 1
ATOM 625 O O . ILE A 1 81 ? -15.058 1.548 2.275 1.00 88.62 81 ILE A O 1
ATOM 629 N N . ILE A 1 82 ? -14.116 -0.165 1.159 1.00 87.88 82 ILE A N 1
ATOM 630 C CA . ILE A 1 82 ? -14.848 -1.223 1.867 1.00 87.88 82 ILE A CA 1
ATOM 631 C C . ILE A 1 82 ? -14.594 -1.118 3.377 1.00 87.88 82 ILE A C 1
ATOM 633 O O . ILE A 1 82 ? -15.530 -1.103 4.178 1.00 87.88 82 ILE A O 1
ATOM 637 N N . PHE A 1 83 ? -13.329 -0.976 3.768 1.00 87.88 83 PHE A N 1
ATOM 638 C CA . PHE A 1 83 ? -12.908 -0.790 5.151 1.00 87.88 83 PHE A CA 1
ATOM 639 C C . PHE A 1 83 ? -13.588 0.416 5.822 1.00 87.88 83 PHE A C 1
ATOM 641 O O . PHE A 1 83 ? -14.169 0.275 6.902 1.00 87.88 83 PHE A O 1
ATOM 648 N N . LEU A 1 84 ? -13.579 1.586 5.175 1.00 86.62 84 LEU A N 1
ATOM 649 C CA . LEU A 1 84 ? -14.199 2.805 5.701 1.00 86.62 84 LEU A CA 1
ATOM 650 C C . LEU A 1 84 ? -15.714 2.666 5.866 1.00 86.62 84 LEU A C 1
ATOM 652 O O . LEU A 1 84 ? -16.261 3.171 6.850 1.00 86.62 84 LEU A O 1
ATOM 656 N N . VAL A 1 85 ? -16.391 1.966 4.951 1.00 87.62 85 VAL A N 1
ATOM 657 C CA . VAL A 1 85 ? -17.829 1.677 5.068 1.00 87.62 85 VAL A CA 1
ATOM 658 C C . VAL A 1 85 ? -18.109 0.850 6.324 1.00 87.62 85 VAL A C 1
ATOM 660 O O . VAL A 1 85 ? -19.020 1.177 7.090 1.00 87.62 85 VAL A O 1
ATOM 663 N N . PHE A 1 86 ? -17.308 -0.185 6.591 1.00 86.06 86 PHE A N 1
ATOM 664 C CA . PHE A 1 86 ? -17.487 -1.014 7.782 1.00 86.06 86 PHE A CA 1
ATOM 665 C C . PHE A 1 86 ? -17.192 -0.252 9.082 1.00 86.06 86 PHE A C 1
ATOM 667 O O . PHE A 1 86 ? -18.003 -0.299 10.007 1.00 86.06 86 PHE A O 1
ATOM 674 N N . VAL A 1 87 ? -16.090 0.504 9.155 1.00 85.25 87 VAL A N 1
ATOM 675 C CA . VAL A 1 87 ? -15.709 1.279 10.357 1.00 85.25 87 VAL A CA 1
ATOM 676 C C . VAL A 1 87 ? -16.722 2.381 10.694 1.00 85.25 87 VAL A C 1
ATOM 678 O O . VAL A 1 87 ? -16.963 2.681 11.872 1.00 85.25 87 VAL A O 1
ATOM 681 N N . ASN A 1 88 ? -17.346 2.982 9.680 1.00 84.94 88 ASN A N 1
ATOM 682 C CA . ASN A 1 88 ? -18.347 4.032 9.868 1.00 84.94 88 ASN A CA 1
ATOM 683 C C . ASN A 1 88 ? -19.782 3.502 10.020 1.00 84.94 88 ASN A C 1
ATOM 685 O O . ASN A 1 88 ? -20.699 4.286 10.267 1.00 84.94 88 ASN A O 1
ATOM 689 N N . SER A 1 89 ? -19.985 2.185 9.955 1.00 84.25 89 SER A N 1
ATOM 690 C CA . SER A 1 89 ? -21.295 1.567 10.151 1.00 84.25 89 SER A CA 1
ATOM 691 C C . SER A 1 89 ? -21.869 1.839 11.550 1.00 84.25 89 SER A C 1
ATOM 693 O O . SER A 1 89 ? -21.147 1.922 12.548 1.00 84.25 89 SER A O 1
ATOM 695 N N . GLN A 1 90 ? -23.198 1.959 11.638 1.00 79.12 90 GLN A N 1
ATOM 696 C CA . GLN A 1 90 ? -23.898 2.168 12.911 1.00 79.12 90 GLN A CA 1
ATOM 697 C C . GLN A 1 90 ? -24.054 0.875 13.731 1.00 79.12 90 GLN A C 1
ATOM 699 O O . GLN A 1 90 ? -24.196 0.948 14.955 1.00 79.12 90 GLN A O 1
ATOM 704 N N . LYS A 1 91 ? -24.015 -0.299 13.080 1.00 83.25 91 LYS A N 1
ATOM 705 C CA . LYS A 1 91 ? -24.179 -1.604 13.739 1.00 83.25 91 LYS A CA 1
ATOM 706 C C . LYS A 1 91 ? -22.865 -2.024 14.414 1.00 83.25 91 LYS A C 1
ATOM 708 O O . LYS A 1 91 ? -21.803 -2.003 13.801 1.00 83.25 91 LYS A O 1
ATOM 713 N N . ALA A 1 92 ? -22.931 -2.451 15.676 1.00 78.81 92 ALA A N 1
ATOM 714 C CA . ALA A 1 92 ? -21.736 -2.783 16.462 1.00 78.81 92 ALA A CA 1
ATOM 715 C C . ALA A 1 92 ? -20.925 -3.956 15.872 1.00 78.81 92 ALA A C 1
ATOM 717 O O . ALA A 1 92 ? -19.695 -3.912 15.866 1.00 78.81 92 ALA A O 1
ATOM 718 N N . LEU A 1 93 ? -21.599 -4.983 15.340 1.00 82.62 93 LEU A N 1
ATOM 719 C CA . LEU A 1 93 ? -20.942 -6.151 14.738 1.00 82.62 93 LEU A CA 1
ATOM 720 C C . LEU A 1 93 ? -20.188 -5.800 13.449 1.00 82.62 93 LEU A C 1
ATOM 722 O O . LEU A 1 93 ? -19.022 -6.160 13.312 1.00 82.62 93 LEU A O 1
ATOM 726 N N . THR A 1 94 ? -20.806 -5.052 12.532 1.00 85.50 94 THR A N 1
ATOM 727 C CA . THR A 1 94 ? -20.155 -4.627 11.278 1.00 85.50 94 THR A CA 1
ATOM 728 C C . THR A 1 94 ? -18.983 -3.691 11.548 1.00 85.50 94 THR A C 1
ATOM 730 O O . THR A 1 94 ? -17.955 -3.790 10.886 1.00 85.50 94 THR A O 1
ATOM 733 N N . GLN A 1 95 ? -19.096 -2.842 12.572 1.00 84.69 95 GLN A N 1
ATOM 734 C CA . GLN A 1 95 ? -18.010 -1.971 13.004 1.00 84.69 95 GLN A CA 1
ATOM 735 C C . GLN A 1 95 ? -16.801 -2.769 13.524 1.00 84.69 95 GLN A C 1
ATOM 737 O O . GLN A 1 95 ? -15.662 -2.438 13.200 1.00 84.69 95 GLN A O 1
ATOM 742 N N . ARG A 1 96 ? -17.027 -3.845 14.293 1.00 84.56 96 ARG A N 1
ATOM 743 C CA . ARG A 1 96 ? -15.953 -4.739 14.767 1.00 84.56 96 ARG A CA 1
ATOM 744 C C . ARG A 1 96 ? -15.270 -5.477 13.621 1.00 84.56 96 ARG A C 1
ATOM 746 O O . ARG A 1 96 ? -14.046 -5.555 13.616 1.00 84.56 96 ARG A O 1
ATOM 753 N N . VAL A 1 97 ? -16.041 -5.959 12.644 1.00 87.06 97 VAL A N 1
ATOM 754 C CA . VAL A 1 97 ? -15.492 -6.558 11.415 1.00 87.06 97 VAL A CA 1
ATOM 755 C C . VAL A 1 97 ? -14.636 -5.540 10.661 1.00 87.06 97 VAL A C 1
ATOM 757 O O . VAL A 1 97 ? -13.531 -5.871 10.248 1.00 87.06 97 VAL A O 1
ATOM 760 N N . GLY A 1 98 ? -15.087 -4.285 10.567 1.00 87.06 98 GLY A N 1
ATOM 761 C CA . GLY A 1 98 ? -14.306 -3.192 9.988 1.00 87.06 98 GLY A CA 1
ATOM 762 C C . GLY A 1 98 ? -12.963 -2.987 10.680 1.00 87.06 98 GLY A C 1
ATOM 763 O O . GLY A 1 98 ? -11.935 -2.958 10.013 1.00 87.06 98 GLY A O 1
ATOM 764 N N . TYR A 1 99 ? -12.941 -2.916 12.014 1.00 88.94 99 TYR A N 1
ATOM 765 C CA . TYR A 1 99 ? -11.681 -2.816 12.757 1.00 88.94 99 TYR A CA 1
ATOM 766 C C . TYR A 1 99 ? -10.786 -4.046 12.577 1.00 88.94 99 TYR A C 1
ATOM 768 O O . TYR A 1 99 ? -9.573 -3.896 12.501 1.00 88.94 99 TYR A O 1
ATOM 776 N N . LEU A 1 100 ? -11.353 -5.249 12.465 1.00 89.81 100 LEU A N 1
ATOM 777 C CA . LEU A 1 100 ? -10.581 -6.476 12.248 1.00 89.81 100 LEU A CA 1
ATOM 778 C C . LEU A 1 100 ? -9.928 -6.497 10.864 1.00 89.81 100 LEU A C 1
ATOM 780 O O . LEU A 1 100 ? -8.733 -6.762 10.753 1.00 89.81 100 LEU A O 1
ATOM 784 N N . LEU A 1 101 ? -10.686 -6.127 9.830 1.00 89.25 101 LEU A N 1
ATOM 785 C CA . LEU A 1 101 ? -10.160 -5.909 8.484 1.00 89.25 101 LEU A CA 1
ATOM 786 C C . LEU A 1 101 ? -9.082 -4.824 8.475 1.00 89.25 101 LEU A C 1
ATOM 788 O O . LEU A 1 101 ? -8.059 -4.995 7.820 1.00 89.25 101 LEU A O 1
ATOM 792 N N . GLY A 1 102 ? -9.286 -3.749 9.240 1.00 87.31 102 GLY A N 1
ATOM 793 C CA . GLY A 1 102 ? -8.303 -2.689 9.439 1.00 87.31 102 GLY A CA 1
ATOM 794 C C . GLY A 1 102 ? -6.988 -3.219 9.984 1.00 87.31 102 GLY A C 1
ATOM 795 O O . GLY A 1 102 ? -5.959 -2.990 9.367 1.00 87.31 102 GLY A O 1
ATOM 796 N N . ILE A 1 103 ? -7.029 -3.980 11.083 1.00 91.69 103 ILE A N 1
ATOM 797 C CA . ILE A 1 103 ? -5.834 -4.577 11.697 1.00 91.69 103 ILE A CA 1
ATOM 798 C C . ILE A 1 103 ? -5.104 -5.475 10.699 1.00 91.69 103 ILE A C 1
ATOM 800 O O . ILE A 1 103 ? -3.906 -5.308 10.502 1.00 91.69 103 ILE A O 1
ATOM 804 N N . ILE A 1 104 ? -5.808 -6.412 10.058 1.00 91.81 104 ILE A N 1
ATOM 805 C CA . ILE A 1 104 ? -5.174 -7.372 9.145 1.00 91.81 104 ILE A CA 1
ATOM 806 C C . ILE A 1 104 ? -4.594 -6.650 7.927 1.00 91.81 104 ILE A C 1
ATOM 808 O O . ILE A 1 104 ? -3.415 -6.804 7.617 1.00 91.81 104 ILE A O 1
ATOM 812 N N . GLY A 1 105 ? -5.399 -5.836 7.242 1.00 88.38 105 GLY A N 1
ATOM 813 C CA . GLY A 1 105 ? -4.973 -5.177 6.010 1.00 88.38 105 GLY A CA 1
ATOM 814 C C . GLY A 1 105 ? -3.873 -4.145 6.240 1.00 88.38 105 GLY A C 1
ATOM 815 O O . GLY A 1 105 ? -2.931 -4.064 5.454 1.00 88.38 105 GLY A O 1
ATOM 816 N N . SER A 1 106 ? -3.937 -3.389 7.338 1.00 89.44 106 SER A N 1
ATOM 817 C CA . SER A 1 106 ? -2.923 -2.384 7.639 1.00 89.44 106 SER A CA 1
ATOM 818 C C . SER A 1 106 ? -1.636 -2.994 8.204 1.00 89.44 106 SER A C 1
ATOM 820 O O . SER A 1 106 ? -0.557 -2.473 7.922 1.00 89.44 106 SER A O 1
ATOM 822 N N . ALA A 1 107 ? -1.714 -4.131 8.911 1.00 91.25 107 ALA A N 1
ATOM 823 C CA . ALA A 1 107 ? -0.539 -4.923 9.278 1.00 91.25 107 ALA A CA 1
ATOM 824 C C . ALA A 1 107 ? 0.178 -5.465 8.039 1.00 91.25 107 ALA A C 1
ATOM 826 O O . ALA A 1 107 ? 1.398 -5.350 7.950 1.00 91.25 107 ALA A O 1
ATOM 827 N N . ILE A 1 108 ? -0.567 -6.004 7.066 1.00 91.00 108 ILE A N 1
ATOM 828 C CA . ILE A 1 108 ? 0.006 -6.483 5.801 1.00 91.00 108 ILE A CA 1
ATOM 829 C C . ILE A 1 108 ? 0.688 -5.329 5.063 1.00 91.00 108 ILE A C 1
ATOM 831 O O . ILE A 1 108 ? 1.850 -5.459 4.689 1.00 91.00 108 ILE A O 1
ATOM 835 N N . LEU A 1 109 ? 0.015 -4.184 4.905 1.00 87.81 109 LEU A N 1
ATOM 836 C CA . LEU A 1 109 ? 0.601 -3.003 4.258 1.00 87.81 109 LEU A CA 1
ATOM 837 C C . LEU A 1 109 ? 1.898 -2.556 4.943 1.00 87.81 109 LEU A C 1
ATOM 839 O O . LEU A 1 109 ? 2.902 -2.317 4.271 1.00 87.81 109 LEU A O 1
ATOM 843 N N . PHE A 1 110 ? 1.900 -2.495 6.276 1.00 91.00 110 PHE A N 1
ATOM 844 C CA . PHE A 1 110 ? 3.084 -2.120 7.039 1.00 91.00 110 PHE A CA 1
ATOM 845 C C . PHE A 1 110 ? 4.223 -3.131 6.860 1.00 91.00 110 PHE A C 1
ATOM 847 O O . PHE A 1 110 ? 5.322 -2.739 6.475 1.00 91.00 110 PHE A O 1
ATOM 854 N N . LEU A 1 111 ? 3.968 -4.427 7.055 1.00 89.81 111 LEU A N 1
ATOM 855 C CA . LEU A 1 111 ? 4.993 -5.470 6.954 1.00 89.81 111 LEU A CA 1
ATOM 856 C C . LEU A 1 111 ? 5.566 -5.600 5.539 1.00 89.81 111 LEU A C 1
ATOM 858 O O . LEU A 1 111 ? 6.777 -5.757 5.379 1.00 89.81 111 LEU A O 1
ATOM 862 N N . VAL A 1 112 ? 4.727 -5.496 4.508 1.00 88.69 112 VAL A N 1
ATOM 863 C CA . VAL A 1 112 ? 5.181 -5.514 3.111 1.00 88.69 112 VAL A CA 1
ATOM 864 C C . VAL A 1 112 ? 6.050 -4.291 2.823 1.00 88.69 112 VAL A C 1
ATOM 866 O O . VAL A 1 112 ? 7.153 -4.434 2.307 1.00 88.69 112 VAL A O 1
ATOM 869 N N . SER A 1 113 ? 5.620 -3.090 3.218 1.00 86.69 113 SER A N 1
ATOM 870 C CA . SER A 1 113 ? 6.427 -1.882 2.999 1.00 86.69 113 SER A CA 1
ATOM 871 C C . SER A 1 113 ? 7.766 -1.913 3.754 1.00 86.69 113 SER A C 1
ATOM 873 O O . SER A 1 113 ? 8.798 -1.537 3.199 1.00 86.69 113 SER A O 1
ATOM 875 N N . LEU A 1 114 ? 7.773 -2.433 4.986 1.00 88.12 114 LEU A N 1
ATOM 876 C CA . LEU A 1 114 ? 8.967 -2.562 5.818 1.00 88.12 114 LEU A CA 1
ATOM 877 C C . LEU A 1 114 ? 9.944 -3.607 5.273 1.00 88.12 114 LEU A C 1
ATOM 879 O O . LEU A 1 114 ? 11.145 -3.354 5.226 1.00 88.12 114 LEU A O 1
ATOM 883 N N . SER A 1 115 ? 9.441 -4.766 4.846 1.00 86.38 115 SER A N 1
ATOM 884 C CA . SER A 1 115 ? 10.276 -5.827 4.271 1.00 86.38 115 SER A CA 1
ATOM 885 C C . SER A 1 115 ? 10.924 -5.389 2.960 1.00 86.38 115 SER A C 1
ATOM 887 O O . SER A 1 115 ? 12.124 -5.599 2.787 1.00 86.38 115 SER A O 1
ATOM 889 N N . ILE A 1 116 ? 10.180 -4.703 2.085 1.00 85.31 116 ILE A N 1
ATOM 890 C CA . ILE A 1 116 ? 10.726 -4.131 0.847 1.00 85.31 116 ILE A CA 1
ATOM 891 C C . ILE A 1 116 ? 11.832 -3.122 1.169 1.00 85.31 116 ILE A C 1
ATOM 893 O O . ILE A 1 116 ? 12.910 -3.215 0.591 1.00 85.31 116 ILE A O 1
ATOM 897 N N . PHE A 1 117 ? 11.602 -2.204 2.113 1.00 86.56 117 PHE A N 1
ATOM 898 C CA . PHE A 1 117 ? 12.612 -1.222 2.517 1.00 86.56 117 PHE A CA 1
ATOM 899 C C . PHE A 1 117 ? 13.856 -1.867 3.140 1.00 86.56 117 PHE A C 1
ATOM 901 O O . PHE A 1 117 ? 14.980 -1.473 2.845 1.00 86.56 117 PHE A O 1
ATOM 908 N N . SER A 1 118 ? 13.687 -2.885 3.985 1.00 85.19 118 SER A N 1
ATOM 909 C CA . SER A 1 118 ? 14.821 -3.579 4.603 1.00 85.19 118 SER A CA 1
ATOM 910 C C . SER A 1 118 ? 15.647 -4.361 3.575 1.00 85.19 118 SER A C 1
ATOM 912 O O . SER A 1 118 ? 16.876 -4.396 3.676 1.00 85.19 118 SER A O 1
ATOM 914 N N . ALA A 1 119 ? 14.995 -4.966 2.580 1.00 83.81 119 ALA A N 1
ATOM 915 C CA . ALA A 1 119 ? 15.670 -5.673 1.497 1.00 83.81 119 ALA A CA 1
ATOM 916 C C . ALA A 1 119 ? 16.468 -4.715 0.597 1.00 83.81 119 ALA A C 1
ATOM 918 O O . ALA A 1 119 ? 17.597 -5.016 0.225 1.00 83.81 119 ALA A O 1
ATOM 919 N N . THR A 1 120 ? 15.923 -3.538 0.283 1.00 83.06 120 THR A N 1
ATOM 920 C CA . THR A 1 120 ? 16.608 -2.546 -0.562 1.00 83.06 120 THR A CA 1
ATOM 921 C C . THR A 1 120 ? 17.697 -1.778 0.182 1.00 83.06 120 THR A C 1
ATOM 923 O O . THR A 1 120 ? 18.717 -1.450 -0.418 1.00 83.06 120 THR A O 1
ATOM 926 N N . ALA A 1 121 ? 17.523 -1.508 1.480 1.00 77.50 121 ALA A N 1
ATOM 927 C CA . ALA A 1 121 ? 18.514 -0.808 2.300 1.00 77.50 121 ALA A CA 1
ATOM 928 C C . ALA A 1 121 ? 19.797 -1.627 2.521 1.00 77.50 121 ALA A C 1
ATOM 930 O O . ALA A 1 121 ? 20.867 -1.056 2.720 1.00 77.50 121 ALA A O 1
ATOM 931 N N . THR A 1 122 ? 19.700 -2.959 2.482 1.00 76.31 122 THR A N 1
ATOM 932 C CA . THR A 1 122 ? 20.854 -3.863 2.621 1.00 76.31 122 THR A CA 1
ATOM 933 C C . THR A 1 122 ? 21.595 -4.081 1.299 1.00 76.31 122 THR A C 1
ATOM 935 O O . THR A 1 122 ? 22.802 -4.321 1.303 1.00 76.31 122 THR A O 1
ATOM 938 N N . SER A 1 123 ? 20.916 -3.930 0.157 1.00 68.69 123 SER A N 1
ATOM 939 C CA . SER A 1 123 ? 21.537 -3.938 -1.169 1.00 68.69 123 SER A CA 1
ATOM 940 C C . SER A 1 123 ? 22.113 -2.557 -1.514 1.00 68.69 123 SER A C 1
ATOM 942 O O . SER A 1 123 ? 21.415 -1.686 -2.025 1.00 68.69 123 SER A O 1
ATOM 944 N N . ALA A 1 124 ? 23.404 -2.348 -1.256 1.00 57.50 124 ALA A N 1
ATOM 945 C CA . ALA A 1 124 ? 24.099 -1.063 -1.412 1.00 57.50 124 ALA A CA 1
ATOM 946 C C . ALA A 1 124 ? 24.255 -0.538 -2.864 1.00 57.50 124 ALA A C 1
ATOM 948 O O . ALA A 1 124 ? 25.000 0.415 -3.082 1.00 57.50 124 ALA A O 1
ATOM 949 N N . SER A 1 125 ? 23.614 -1.144 -3.872 1.00 60.69 125 SER A N 1
ATOM 950 C CA . SER A 1 125 ? 23.939 -0.875 -5.281 1.00 60.69 125 SER A CA 1
ATOM 951 C C . SER A 1 125 ? 23.134 0.250 -5.939 1.00 60.69 125 SER A C 1
ATOM 953 O O . SER A 1 125 ? 23.622 0.817 -6.907 1.00 60.69 125 SER A O 1
ATOM 955 N N . ASP A 1 126 ? 21.938 0.599 -5.446 1.00 72.81 126 ASP A N 1
ATOM 956 C CA . ASP A 1 126 ? 21.045 1.547 -6.135 1.00 72.81 126 ASP A CA 1
ATOM 957 C C . ASP A 1 126 ? 20.346 2.522 -5.175 1.00 72.81 126 ASP A C 1
ATOM 959 O O . ASP A 1 126 ? 19.301 2.223 -4.588 1.00 72.81 126 ASP A O 1
ATOM 963 N N . GLY A 1 127 ? 20.872 3.748 -5.077 1.00 74.44 127 GLY A N 1
ATOM 964 C CA . GLY A 1 127 ? 20.267 4.822 -4.277 1.00 74.44 127 GLY A CA 1
ATOM 965 C C . GLY A 1 127 ? 18.831 5.174 -4.697 1.00 74.44 127 GLY A C 1
ATOM 966 O O . GLY A 1 127 ? 18.012 5.537 -3.856 1.00 74.44 127 GLY A O 1
ATOM 967 N N . SER A 1 128 ? 18.481 4.986 -5.974 1.00 72.06 128 SER A N 1
ATOM 968 C CA . SER A 1 128 ? 17.120 5.181 -6.492 1.00 72.06 128 SER A CA 1
ATOM 969 C C . SER A 1 128 ? 16.122 4.153 -5.944 1.00 72.06 128 SER A C 1
ATOM 971 O O . SER A 1 128 ? 14.992 4.514 -5.616 1.00 72.06 128 SER A O 1
ATOM 973 N N . LYS A 1 129 ? 16.535 2.888 -5.774 1.00 75.06 129 LYS A N 1
ATOM 974 C CA . LYS A 1 129 ? 15.697 1.827 -5.189 1.00 75.06 129 LYS A CA 1
ATOM 975 C C . LYS A 1 129 ? 15.461 2.066 -3.701 1.00 75.06 129 LYS A C 1
ATOM 977 O O . LYS A 1 129 ? 14.335 1.912 -3.228 1.00 75.06 129 LYS A O 1
ATOM 982 N N . ILE A 1 130 ? 16.492 2.505 -2.977 1.00 82.25 130 ILE A N 1
ATOM 983 C CA . ILE A 1 130 ? 16.377 2.884 -1.562 1.00 82.25 130 ILE A CA 1
ATOM 984 C C . ILE A 1 130 ? 15.394 4.048 -1.412 1.00 82.25 130 ILE A C 1
ATOM 986 O O . ILE A 1 130 ? 14.476 3.970 -0.601 1.00 82.25 130 ILE A O 1
ATOM 990 N N . LEU A 1 131 ? 15.509 5.081 -2.248 1.00 77.69 131 LEU A N 1
ATOM 991 C CA . LEU A 1 131 ? 14.625 6.245 -2.194 1.00 77.69 131 LEU A CA 1
ATOM 992 C C . LEU A 1 131 ? 13.168 5.874 -2.522 1.00 77.69 131 LEU A C 1
ATOM 994 O O . LEU A 1 131 ? 12.259 6.262 -1.790 1.00 77.69 131 LEU A O 1
ATOM 998 N N . LEU A 1 132 ? 12.939 5.048 -3.550 1.00 77.44 132 LEU A N 1
ATOM 999 C CA . LEU A 1 132 ? 11.603 4.562 -3.916 1.00 77.44 132 LEU A CA 1
ATOM 1000 C C . LEU A 1 132 ? 10.973 3.706 -2.806 1.00 77.44 132 LEU A C 1
ATOM 1002 O O . LEU A 1 132 ? 9.814 3.902 -2.444 1.00 77.44 132 LEU A O 1
ATOM 1006 N N . SER A 1 133 ? 11.743 2.779 -2.233 1.00 83.88 133 SER A N 1
ATOM 1007 C CA . SER A 1 133 ? 11.283 1.933 -1.124 1.00 83.88 133 SER A CA 1
ATOM 1008 C C . SER A 1 133 ? 11.047 2.725 0.168 1.00 83.88 133 SER A C 1
ATOM 1010 O O . SER A 1 133 ? 10.088 2.448 0.884 1.00 83.88 133 SER A O 1
ATOM 1012 N N . GLY A 1 134 ? 11.853 3.759 0.432 1.00 82.75 134 GLY A N 1
ATOM 1013 C CA . GLY A 1 134 ? 11.678 4.674 1.558 1.00 82.75 134 GLY A CA 1
ATOM 1014 C C . GLY A 1 134 ? 10.412 5.519 1.423 1.00 82.75 134 GLY A C 1
ATOM 1015 O O . GLY A 1 134 ? 9.640 5.616 2.374 1.00 82.75 134 GLY A O 1
ATOM 1016 N N . LEU A 1 135 ? 10.131 6.054 0.229 1.00 82.06 135 LEU A N 1
ATOM 1017 C CA . LEU A 1 135 ? 8.853 6.717 -0.053 1.00 82.06 135 LEU A CA 1
ATOM 1018 C C . LEU A 1 135 ? 7.679 5.745 0.117 1.00 82.06 135 LEU A C 1
ATOM 1020 O O . LEU A 1 135 ? 6.671 6.107 0.719 1.00 82.06 135 LEU A O 1
ATOM 1024 N N . GLY A 1 136 ? 7.822 4.496 -0.334 1.00 81.69 136 GLY A N 1
ATOM 1025 C CA . GLY A 1 136 ? 6.825 3.447 -0.110 1.00 81.69 136 GLY A CA 1
ATOM 1026 C C . GLY A 1 136 ? 6.548 3.191 1.376 1.00 81.69 136 GLY A C 1
ATOM 1027 O O . GLY A 1 136 ? 5.389 3.114 1.783 1.00 81.69 136 GLY A O 1
ATOM 1028 N N . LEU A 1 137 ? 7.591 3.131 2.206 1.00 85.94 137 LEU A N 1
ATOM 1029 C CA . LEU A 1 137 ? 7.466 2.990 3.658 1.00 85.94 137 LEU A CA 1
ATOM 1030 C C . LEU A 1 137 ? 6.798 4.211 4.304 1.00 85.94 137 LEU A C 1
ATOM 1032 O O . LEU A 1 137 ? 5.936 4.059 5.169 1.00 85.94 137 LEU A O 1
ATOM 1036 N N . ILE A 1 138 ? 7.157 5.421 3.875 1.00 85.31 138 ILE A N 1
ATOM 1037 C CA . ILE A 1 138 ? 6.572 6.659 4.401 1.00 85.31 138 ILE A CA 1
ATOM 1038 C C . ILE A 1 138 ? 5.085 6.737 4.047 1.00 85.31 138 ILE A C 1
ATOM 1040 O O . ILE A 1 138 ? 4.257 6.977 4.921 1.00 85.31 138 ILE A O 1
ATOM 1044 N N . PHE A 1 139 ? 4.720 6.504 2.787 1.00 83.56 139 PHE A N 1
ATOM 1045 C CA . PHE A 1 139 ? 3.338 6.673 2.345 1.00 83.56 139 PHE A CA 1
ATOM 1046 C C . PHE A 1 139 ? 2.437 5.505 2.735 1.00 83.56 139 PHE A C 1
ATOM 1048 O O . PHE A 1 139 ? 1.349 5.732 3.255 1.00 83.56 139 PHE A O 1
ATOM 1055 N N . PHE A 1 140 ? 2.864 4.260 2.524 1.00 85.00 140 PHE A N 1
ATOM 1056 C CA . PHE A 1 140 ? 2.027 3.088 2.800 1.00 85.00 140 PHE A CA 1
ATOM 1057 C C . PHE A 1 140 ? 2.259 2.523 4.200 1.00 85.00 140 PHE A C 1
ATOM 1059 O O . PHE A 1 140 ? 1.301 2.133 4.869 1.00 85.00 140 PHE A O 1
ATOM 1066 N N . GLY A 1 141 ? 3.506 2.522 4.673 1.00 87.38 141 GLY A N 1
ATOM 1067 C CA . GLY A 1 141 ? 3.860 2.001 5.991 1.00 87.38 141 GLY A CA 1
ATOM 1068 C C . GLY A 1 141 ? 3.329 2.873 7.126 1.00 87.38 141 GLY A C 1
ATOM 1069 O O . GLY A 1 141 ? 2.588 2.378 7.973 1.00 87.38 141 GLY A O 1
ATOM 1070 N N . ILE A 1 142 ? 3.629 4.177 7.133 1.00 87.69 142 ILE A N 1
ATOM 1071 C CA . ILE A 1 142 ? 3.152 5.080 8.200 1.00 87.69 142 ILE A CA 1
ATOM 1072 C C . ILE A 1 142 ? 1.621 5.159 8.196 1.00 87.69 142 ILE A C 1
ATOM 1074 O O . ILE A 1 142 ? 1.003 5.068 9.258 1.00 87.69 142 ILE A O 1
ATOM 1078 N N . ALA A 1 143 ? 0.992 5.248 7.018 1.00 87.69 143 ALA A N 1
ATOM 1079 C CA . ALA A 1 143 ? -0.466 5.190 6.900 1.00 87.69 143 ALA A CA 1
ATOM 1080 C C . ALA A 1 143 ? -1.028 3.890 7.494 1.00 87.69 143 ALA A C 1
ATOM 1082 O O . ALA A 1 143 ? -1.958 3.924 8.302 1.00 87.69 143 ALA A O 1
ATOM 1083 N N . GLY A 1 144 ? -0.426 2.750 7.139 1.00 88.19 144 GLY A N 1
ATOM 1084 C CA . GLY A 1 144 ? -0.788 1.438 7.663 1.00 88.19 144 GLY A CA 1
ATOM 1085 C C . GLY A 1 144 ? -0.653 1.355 9.184 1.00 88.19 144 GLY A C 1
ATOM 1086 O O . GLY A 1 144 ? -1.544 0.833 9.851 1.00 88.19 144 GLY A O 1
ATOM 1087 N N . LEU A 1 145 ? 0.399 1.941 9.756 1.00 91.00 145 LEU A N 1
ATOM 1088 C CA . LEU A 1 145 ? 0.627 1.969 11.201 1.00 91.00 145 LEU A CA 1
ATOM 1089 C C . LEU A 1 145 ? -0.415 2.829 11.930 1.00 91.00 145 LEU A C 1
ATOM 1091 O O . LEU A 1 145 ? -0.966 2.396 12.942 1.00 91.00 145 LEU A O 1
ATOM 1095 N N . ILE A 1 146 ? -0.750 4.010 11.403 1.00 90.94 146 ILE A N 1
ATOM 1096 C CA . ILE A 1 146 ? -1.803 4.869 11.971 1.00 90.94 146 ILE A CA 1
ATOM 1097 C C . ILE A 1 146 ? -3.153 4.134 11.959 1.00 90.94 146 ILE A C 1
ATOM 1099 O O . ILE A 1 146 ? -3.860 4.108 12.971 1.00 90.94 146 ILE A O 1
ATOM 1103 N N . ILE A 1 147 ? -3.495 3.484 10.841 1.00 90.75 147 ILE A N 1
ATOM 1104 C CA . ILE A 1 147 ? -4.722 2.684 10.727 1.00 90.75 147 ILE A CA 1
ATOM 1105 C C . ILE A 1 147 ? -4.686 1.495 11.692 1.00 90.75 147 ILE A C 1
ATOM 1107 O O . ILE A 1 147 ? -5.703 1.209 12.326 1.00 90.75 147 ILE A O 1
ATOM 1111 N N . LEU A 1 148 ? -3.534 0.836 11.853 1.00 91.00 148 LEU A N 1
ATOM 1112 C CA . LEU A 1 148 ? -3.354 -0.309 12.749 1.00 91.00 148 LEU A CA 1
ATOM 1113 C C . LEU A 1 148 ? -3.660 0.089 14.193 1.00 91.00 148 LEU A C 1
ATOM 1115 O O . LEU A 1 148 ? -4.530 -0.499 14.832 1.00 91.00 148 LEU A O 1
ATOM 1119 N N . VAL A 1 149 ? -2.989 1.132 14.688 1.00 90.50 149 VAL A N 1
ATOM 1120 C CA . VAL A 1 149 ? -3.163 1.631 16.057 1.00 90.50 149 VAL A CA 1
ATOM 1121 C C . VAL A 1 149 ? -4.604 2.090 16.275 1.00 90.50 149 VAL A C 1
ATOM 1123 O O . VAL A 1 149 ? -5.236 1.721 17.268 1.00 90.50 149 VAL A O 1
ATOM 1126 N N . GLY A 1 150 ? -5.166 2.834 15.318 1.00 86.62 150 GLY A N 1
ATOM 1127 C CA . GLY A 1 150 ? -6.564 3.255 15.357 1.00 86.62 150 GLY A CA 1
ATOM 1128 C C . GLY A 1 150 ? -7.540 2.077 15.409 1.00 86.62 150 GLY A C 1
ATOM 1129 O O . GLY A 1 150 ? -8.525 2.128 16.151 1.00 86.62 150 GLY A O 1
ATOM 1130 N N . SER A 1 151 ? -7.258 1.004 14.671 1.00 87.12 151 SER A N 1
ATOM 1131 C CA . SER A 1 151 ? -8.115 -0.180 14.582 1.00 87.12 151 SER A CA 1
ATOM 1132 C C . SER A 1 151 ? -8.016 -1.071 15.821 1.00 87.12 151 SER A C 1
ATOM 1134 O O . SER A 1 151 ? -9.048 -1.537 16.300 1.00 87.12 151 SER A O 1
ATOM 1136 N N . ILE A 1 152 ? -6.826 -1.226 16.413 1.00 89.50 152 ILE A N 1
ATOM 1137 C CA . ILE A 1 152 ? -6.632 -1.925 17.697 1.00 89.50 152 ILE A CA 1
ATOM 1138 C C . ILE A 1 152 ? -7.411 -1.209 18.807 1.00 89.50 152 ILE A C 1
ATOM 1140 O O . ILE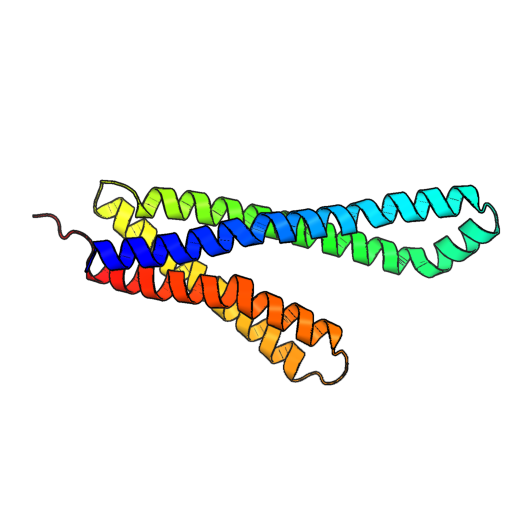 A 1 152 ? -8.231 -1.821 19.495 1.00 89.50 152 ILE A O 1
ATOM 1144 N N . LEU A 1 153 ? -7.231 0.111 18.935 1.00 86.38 153 LEU A N 1
ATOM 1145 C CA . LEU A 1 153 ? -7.985 0.921 19.899 1.00 86.38 153 LEU A CA 1
ATOM 1146 C C . LEU A 1 153 ? -9.495 0.849 19.639 1.00 86.38 153 LEU A C 1
ATOM 1148 O O . LEU A 1 153 ? -10.298 0.842 20.575 1.00 86.38 153 LEU A O 1
ATOM 1152 N N . GLY A 1 154 ? -9.885 0.785 18.366 1.00 82.12 154 GLY A N 1
ATOM 1153 C CA . GLY A 1 154 ? -11.272 0.680 17.930 1.00 82.12 154 GLY A CA 1
ATOM 1154 C C . GLY A 1 154 ? -11.923 -0.629 18.302 1.00 82.12 154 GLY A C 1
ATOM 1155 O O . GLY A 1 154 ? -13.073 -0.622 18.724 1.00 82.12 154 GLY A O 1
ATOM 1156 N N . MET A 1 155 ? -11.180 -1.726 18.212 1.00 85.00 155 MET A N 1
ATOM 1157 C CA . MET A 1 155 ? -11.649 -3.050 18.584 1.00 85.00 155 MET A CA 1
ATOM 1158 C C . MET A 1 155 ? -11.869 -3.173 20.093 1.00 85.00 155 MET A C 1
ATOM 1160 O O . MET A 1 155 ? -12.920 -3.652 20.513 1.00 85.00 155 MET A O 1
ATOM 1164 N N . ILE A 1 156 ? -10.933 -2.664 20.899 1.00 83.00 156 ILE A N 1
ATOM 1165 C CA . ILE A 1 156 ? -11.028 -2.675 22.370 1.00 83.00 156 ILE A CA 1
ATOM 1166 C C . ILE A 1 156 ? -12.177 -1.777 22.851 1.00 83.00 156 ILE A C 1
ATOM 1168 O O . ILE A 1 156 ? -12.909 -2.124 23.772 1.00 83.00 156 ILE A O 1
ATOM 1172 N N . CYS A 1 157 ? -12.361 -0.621 22.208 1.00 78.38 157 CYS A N 1
ATOM 1173 C CA . CYS A 1 157 ? -13.382 0.362 22.576 1.00 78.38 157 CYS A CA 1
ATOM 1174 C C . CYS A 1 157 ? -14.671 0.257 21.748 1.00 78.38 157 CYS A C 1
ATOM 1176 O O . CYS A 1 157 ? -15.495 1.181 21.785 1.00 78.38 157 CYS A O 1
ATOM 1178 N N . ALA A 1 158 ? -14.831 -0.801 20.947 1.00 67.75 158 ALA A N 1
ATOM 1179 C CA . ALA A 1 158 ? -16.008 -0.991 20.113 1.00 67.75 158 ALA A CA 1
ATOM 1180 C C . ALA A 1 158 ? -17.238 -1.111 21.008 1.00 67.75 158 ALA A C 1
ATOM 1182 O O . ALA A 1 158 ? -17.173 -1.733 22.067 1.00 67.75 158 ALA A O 1
ATOM 1183 N N . LYS A 1 159 ? -18.372 -0.550 20.565 1.00 62.78 159 LYS A N 1
ATOM 1184 C CA . LYS A 1 159 ? -19.641 -0.636 21.298 1.00 62.78 159 LYS A CA 1
ATOM 1185 C C . LYS A 1 159 ? -19.874 -2.088 21.735 1.00 62.78 159 LYS A C 1
ATOM 1187 O O . LYS A 1 159 ? -19.985 -2.990 20.903 1.00 62.78 159 LYS A O 1
ATOM 1192 N N . THR A 1 160 ? -19.871 -2.333 23.036 1.00 56.34 160 THR A N 1
ATOM 1193 C CA . THR A 1 160 ? -20.497 -3.507 23.633 1.00 56.34 160 THR A CA 1
ATOM 1194 C C . THR A 1 160 ? -21.992 -3.252 23.557 1.00 56.34 160 THR A C 1
ATOM 1196 O O . THR A 1 160 ? -22.453 -2.203 24.007 1.00 56.34 160 THR A O 1
ATOM 1199 N N . ASN A 1 161 ? -22.730 -4.147 22.893 1.00 45.16 161 ASN A N 1
ATOM 1200 C CA . ASN A 1 161 ? -24.189 -4.135 22.972 1.00 45.16 161 ASN A CA 1
ATOM 1201 C C . ASN A 1 161 ? -24.551 -4.122 24.464 1.00 45.16 161 ASN A C 1
ATOM 1203 O O . ASN A 1 161 ? -24.161 -5.037 25.189 1.00 45.16 161 ASN A O 1
ATOM 1207 N N . LYS A 1 162 ? -25.198 -3.044 24.908 1.00 38.69 162 LYS A N 1
ATOM 1208 C CA . LYS A 1 162 ? -26.145 -3.129 26.012 1.00 38.69 162 LYS A CA 1
ATOM 1209 C C . LYS A 1 162 ? -27.450 -3.638 25.429 1.00 38.69 162 LYS A C 1
ATOM 1211 O O . LYS A 1 162 ? -27.759 -3.199 24.296 1.00 38.69 162 LYS A O 1
#

Sequence (162 aa):
MSRLSKTLVNIGAIFLLSCLPLVMTFSILLISSTSFIESGYDQLHKFGQFLRELTGEVLSSIKTLGSLLFVLCLIILSFIIIFLVFVNSQKALTQRVGYLLGIIGSAILFLVSLSIFSATATSASDGSKILLSGLGLIFFGIAGLIILVGSILGMICAKTNK

Foldseek 3Di:
DLVVLLVLQVVLLVLLVVVLVVQLVVLVCLLVVLVVLLVVLVVVPPVSVVVCVVCVVVSVVSNVVSVVSNVVSVVVVVLSVCLNCQCPDPDLVSNLVSLVSLQVVLVCQQVVLVVQLVVVVVVPPDPPSNVVSVVSCVRRNVSSVSSNVSSVVNNVPGDDDD

pLDDT: mean 83.37, std 7.75, range [38.69, 91.81]

Secondary structure (DSSP, 8-state):
-HHHHHHHHHHHHHHHHHHHHHHHHHHHHHHHHHHHHHHHHHHTHHHHHHHHHHHHHHHHHHHHHHHHHHHHHHHHHHHHHHHHHHHT-SSHHHHHHHHHHHHHHHHHHHHHHHHHHHHHHH-TT-HHHHHHHHHHIIIIIHHHHHHHHHHHHHHHTS----

Organism: NCBI:txid1276258